Protein AF-A0A536X376-F1 (afdb_monomer_lite)

pLDDT: mean 78.41, std 15.97, range [45.97, 96.56]

Structure (mmCIF, N/CA/C/O backbone):
data_AF-A0A536X376-F1
#
_entry.id   AF-A0A536X376-F1
#
loop_
_atom_site.group_PDB
_atom_site.id
_atom_site.type_symbol
_atom_site.label_atom_id
_atom_site.label_alt_id
_atom_site.label_comp_id
_atom_site.label_asym_id
_atom_site.label_entity_id
_atom_site.label_seq_id
_atom_site.pdbx_PDB_ins_code
_atom_site.Cartn_x
_atom_site.Cartn_y
_atom_site.Cartn_z
_atom_site.occupancy
_atom_site.B_iso_or_equiv
_atom_site.auth_seq_id
_atom_site.auth_comp_id
_atom_site.auth_asym_id
_atom_site.auth_atom_id
_atom_site.pdbx_PDB_model_num
ATOM 1 N N . GLY A 1 1 ? 0.508 9.200 -6.298 1.00 55.28 1 GLY A N 1
ATOM 2 C CA . GLY A 1 1 ? -0.789 9.133 -5.595 1.00 55.28 1 GLY A CA 1
ATOM 3 C C . GLY A 1 1 ? -1.342 10.517 -5.338 1.00 55.28 1 GLY A C 1
ATOM 4 O O . GLY A 1 1 ? -2.213 10.957 -6.074 1.00 55.28 1 GLY A O 1
ATOM 5 N N . ARG A 1 2 ? -0.789 11.225 -4.344 1.00 52.31 2 ARG A N 1
ATOM 6 C CA . ARG A 1 2 ? -1.307 12.521 -3.870 1.00 52.31 2 ARG A CA 1
ATOM 7 C C . ARG A 1 2 ? -1.424 13.606 -4.952 1.00 52.31 2 ARG A C 1
ATOM 9 O O . ARG A 1 2 ? -2.444 14.275 -5.003 1.00 52.31 2 ARG A O 1
ATOM 16 N N . GLU A 1 3 ? -0.439 13.733 -5.840 1.00 50.81 3 GLU A N 1
ATOM 17 C CA . GLU A 1 3 ? -0.471 14.698 -6.960 1.00 50.81 3 GLU A CA 1
ATOM 18 C C . GLU A 1 3 ? -1.481 14.331 -8.064 1.00 50.81 3 GLU A C 1
ATOM 20 O O . GLU A 1 3 ? -1.874 15.186 -8.846 1.00 50.81 3 GLU A O 1
ATOM 25 N N . LEU A 1 4 ? -1.942 13.076 -8.098 1.00 56.03 4 LEU A N 1
ATOM 26 C CA . LEU A 1 4 ? -2.930 12.559 -9.052 1.00 56.03 4 LEU A CA 1
ATOM 27 C C . LEU A 1 4 ? -4.352 12.493 -8.468 1.00 56.03 4 LEU A C 1
ATOM 29 O O . LEU A 1 4 ? -5.245 11.945 -9.104 1.00 56.03 4 LEU A O 1
ATOM 33 N N . GLY A 1 5 ? -4.566 13.001 -7.249 1.00 60.47 5 GLY A N 1
ATOM 34 C CA . GLY A 1 5 ? -5.872 12.971 -6.578 1.00 60.47 5 GLY A CA 1
ATOM 35 C C . GLY A 1 5 ? -6.225 11.645 -5.893 1.00 60.47 5 GLY A C 1
ATOM 36 O O . GLY A 1 5 ? -7.316 11.526 -5.348 1.00 60.47 5 GLY A O 1
ATOM 37 N N . PHE A 1 6 ? -5.312 10.669 -5.854 1.00 64.19 6 PHE A N 1
ATOM 38 C CA . PHE A 1 6 ? -5.525 9.394 -5.160 1.00 64.19 6 PHE A CA 1
ATOM 39 C C . PHE A 1 6 ? -4.777 9.392 -3.819 1.00 64.19 6 PHE A C 1
ATOM 41 O O . PHE A 1 6 ? -3.555 9.173 -3.808 1.00 64.19 6 PHE A O 1
ATOM 48 N N . PRO A 1 7 ? -5.451 9.654 -2.679 1.00 72.62 7 PRO A N 1
ATOM 49 C CA . PRO A 1 7 ? -4.811 9.593 -1.371 1.00 72.62 7 PRO A CA 1
ATOM 50 C C . PRO A 1 7 ? -4.308 8.169 -1.108 1.00 72.62 7 PRO A C 1
ATOM 52 O O . PRO A 1 7 ? -5.053 7.198 -1.253 1.00 72.62 7 PRO A O 1
ATOM 55 N N . THR A 1 8 ? -3.030 8.040 -0.745 1.00 78.69 8 THR A N 1
ATOM 56 C CA . THR A 1 8 ? -2.409 6.751 -0.420 1.00 78.69 8 THR A CA 1
ATOM 57 C C . THR A 1 8 ? -1.779 6.763 0.966 1.00 78.69 8 THR A C 1
ATOM 59 O O . THR A 1 8 ? -1.072 7.698 1.347 1.00 78.69 8 THR A O 1
ATOM 62 N N . ALA A 1 9 ? -1.996 5.688 1.720 1.00 85.75 9 ALA A N 1
ATOM 63 C CA . ALA A 1 9 ? -1.269 5.402 2.945 1.00 85.75 9 ALA A CA 1
ATOM 64 C C . ALA A 1 9 ? 0.065 4.727 2.598 1.00 85.75 9 ALA A C 1
ATOM 66 O O . ALA A 1 9 ? 0.090 3.657 1.990 1.00 85.75 9 ALA A O 1
ATOM 67 N N . ASN A 1 10 ? 1.173 5.347 3.002 1.00 86.88 10 ASN A N 1
ATOM 68 C CA . ASN A 1 10 ? 2.514 4.782 2.867 1.00 86.88 10 ASN A CA 1
ATOM 69 C C . ASN A 1 10 ? 2.854 3.996 4.133 1.00 86.88 10 ASN A C 1
ATOM 71 O O . ASN A 1 10 ? 3.082 4.579 5.193 1.00 86.88 10 ASN A O 1
ATOM 75 N N . ILE A 1 11 ? 2.881 2.673 4.033 1.00 86.25 11 ILE A N 1
ATOM 76 C CA . ILE A 1 11 ? 3.099 1.781 5.168 1.00 86.25 11 ILE A CA 1
ATOM 77 C C . ILE A 1 11 ? 4.517 1.223 5.073 1.00 86.25 11 ILE A C 1
ATOM 79 O O . ILE A 1 11 ? 4.860 0.490 4.143 1.00 86.25 11 ILE A O 1
ATOM 83 N N . ALA A 1 12 ? 5.353 1.571 6.051 1.00 84.31 12 ALA A N 1
ATOM 84 C CA . ALA A 1 12 ? 6.686 0.999 6.177 1.00 84.31 12 ALA A CA 1
ATOM 85 C C . ALA A 1 12 ? 6.581 -0.473 6.592 1.00 84.31 12 ALA A C 1
ATOM 87 O O . ALA A 1 12 ? 5.981 -0.801 7.618 1.00 84.31 12 ALA A O 1
ATOM 88 N N . LEU A 1 13 ? 7.190 -1.364 5.812 1.00 80.00 13 LEU A N 1
ATOM 89 C CA . LEU A 1 13 ? 7.227 -2.784 6.137 1.00 80.00 13 LEU A CA 1
ATOM 90 C C . LEU A 1 13 ? 8.462 -3.096 6.992 1.00 80.00 13 LEU A C 1
ATOM 92 O O . LEU A 1 13 ? 9.564 -2.615 6.726 1.00 80.00 13 LEU A O 1
ATOM 96 N N . ALA A 1 14 ? 8.272 -3.919 8.028 1.00 77.94 14 ALA A N 1
ATOM 97 C CA . ALA A 1 14 ? 9.350 -4.333 8.931 1.00 77.94 14 ALA A CA 1
ATOM 98 C C . ALA A 1 14 ? 10.412 -5.194 8.225 1.00 77.94 14 ALA A C 1
ATOM 100 O O . ALA A 1 14 ? 11.588 -5.145 8.571 1.00 77.94 14 ALA A O 1
ATOM 101 N N . GLN A 1 15 ? 9.993 -5.953 7.212 1.00 75.06 15 GLN A N 1
ATOM 102 C CA . GLN A 1 15 ? 10.841 -6.826 6.409 1.00 75.06 15 GLN A CA 1
ATOM 103 C C . GLN A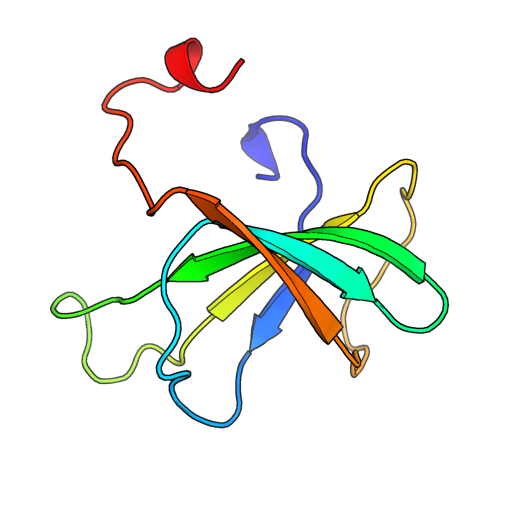 1 15 ? 10.497 -6.682 4.928 1.00 75.06 15 GLN A C 1
ATOM 105 O O . GLN A 1 15 ? 9.388 -6.278 4.572 1.00 75.06 15 GLN A O 1
ATOM 110 N N . ARG A 1 16 ? 11.448 -7.027 4.054 1.00 73.75 16 ARG A N 1
ATOM 111 C CA . ARG A 1 16 ? 11.207 -7.046 2.606 1.00 73.75 16 ARG A CA 1
ATOM 112 C C . ARG A 1 16 ? 10.203 -8.149 2.274 1.00 73.75 16 ARG A C 1
ATOM 114 O O . ARG A 1 16 ? 10.486 -9.309 2.572 1.00 73.75 16 ARG A O 1
ATOM 121 N N . PRO A 1 17 ? 9.044 -7.818 1.682 1.00 75.69 17 PRO A N 1
ATOM 122 C CA . PRO A 1 17 ? 8.108 -8.842 1.263 1.00 75.69 17 PRO A CA 1
ATOM 123 C C . PRO A 1 17 ? 8.705 -9.619 0.076 1.00 75.69 17 PRO A C 1
ATOM 125 O O . PRO A 1 17 ? 9.381 -9.029 -0.770 1.00 75.69 17 PRO A O 1
ATOM 128 N N . PRO A 1 18 ? 8.433 -10.930 -0.040 1.00 77.44 18 PRO A N 1
ATOM 129 C CA . PRO 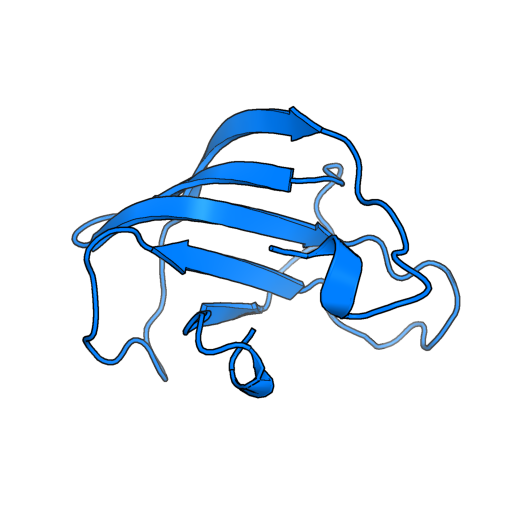A 1 18 ? 8.751 -11.693 -1.247 1.00 77.44 18 PRO A CA 1
ATOM 130 C C . PRO A 1 18 ? 7.818 -11.342 -2.424 1.00 77.44 18 PRO A C 1
ATOM 132 O O . PRO A 1 18 ? 7.971 -11.882 -3.517 1.00 77.44 18 PRO A O 1
ATOM 135 N N . LEU A 1 19 ? 6.845 -10.454 -2.195 1.00 80.44 19 LEU A N 1
ATOM 136 C CA . LEU A 1 19 ? 5.825 -10.024 -3.143 1.00 80.44 19 LEU A CA 1
ATOM 137 C C . LEU A 1 19 ? 6.258 -8.748 -3.872 1.00 80.44 19 LEU A C 1
ATOM 139 O O . LEU A 1 19 ? 6.858 -7.856 -3.277 1.00 80.44 19 LEU A O 1
ATOM 143 N N . ALA A 1 20 ? 5.895 -8.662 -5.149 1.00 87.12 20 ALA A N 1
ATOM 144 C CA . ALA A 1 20 ? 5.954 -7.451 -5.960 1.00 87.12 20 ALA A CA 1
ATOM 145 C C . ALA A 1 20 ? 4.682 -7.360 -6.819 1.00 87.12 20 ALA A C 1
ATOM 147 O O . ALA A 1 20 ? 4.080 -8.400 -7.132 1.00 87.12 20 ALA A O 1
ATOM 148 N N . GLY A 1 21 ? 4.260 -6.147 -7.175 1.00 90.19 21 GLY A N 1
ATOM 149 C CA . GLY A 1 21 ? 3.103 -5.913 -8.044 1.00 90.19 21 GLY A CA 1
ATOM 150 C C . GLY A 1 21 ? 1.981 -5.095 -7.408 1.00 90.19 21 GLY A C 1
ATOM 151 O O . GLY A 1 21 ? 2.114 -4.544 -6.317 1.00 90.19 21 GLY A O 1
ATOM 152 N N . ILE A 1 22 ? 0.850 -5.062 -8.109 1.00 92.44 22 ILE A N 1
ATOM 153 C CA . ILE A 1 22 ? -0.388 -4.410 -7.682 1.00 92.44 22 ILE A CA 1
ATOM 154 C C . ILE A 1 22 ? -1.368 -5.471 -7.183 1.00 92.44 22 ILE A C 1
ATOM 156 O O . ILE A 1 22 ? -1.598 -6.475 -7.862 1.00 92.44 22 ILE A O 1
ATOM 160 N N . TYR A 1 23 ? -1.970 -5.244 -6.017 1.00 94.75 23 TYR A N 1
ATOM 161 C CA . TYR A 1 23 ? -2.867 -6.191 -5.354 1.00 94.75 23 TYR A CA 1
ATOM 162 C C . TYR A 1 23 ? -4.164 -5.523 -4.910 1.00 94.75 23 TYR A C 1
ATOM 164 O O . TYR A 1 23 ? -4.158 -4.371 -4.494 1.00 94.75 23 TYR A O 1
ATOM 172 N N . VAL A 1 24 ? -5.259 -6.281 -4.916 1.00 96.31 24 VAL A N 1
ATOM 173 C CA . VAL A 1 24 ? -6.423 -5.988 -4.075 1.00 96.31 24 VAL A CA 1
ATOM 174 C C . VAL A 1 24 ? -6.059 -6.339 -2.639 1.00 96.31 24 VAL A C 1
ATOM 176 O O . VAL A 1 24 ? -5.555 -7.438 -2.372 1.00 96.31 24 VAL A O 1
ATOM 179 N N . VAL A 1 25 ? -6.334 -5.419 -1.724 1.00 96.19 25 VAL A N 1
ATOM 180 C CA . VAL A 1 25 ? -6.084 -5.583 -0.294 1.00 96.19 25 VAL A CA 1
ATOM 181 C C . VAL A 1 25 ? -7.322 -5.250 0.527 1.00 96.19 25 VAL A C 1
ATOM 183 O O . VAL A 1 25 ? -8.222 -4.543 0.076 1.00 96.19 25 VAL A O 1
ATOM 186 N N . GLU A 1 26 ? -7.342 -5.745 1.756 1.00 96.56 26 GLU A N 1
ATOM 187 C CA . GLU A 1 26 ? -8.268 -5.314 2.796 1.00 96.56 26 GLU A CA 1
ATOM 188 C C . GLU A 1 26 ? -7.474 -4.754 3.975 1.00 96.56 26 GLU A C 1
ATOM 190 O O . GLU A 1 26 ? -6.538 -5.393 4.466 1.00 96.56 26 GLU A O 1
ATOM 195 N N . VAL A 1 27 ? -7.837 -3.557 4.422 1.00 95.19 27 VAL A N 1
ATOM 196 C CA . VAL A 1 27 ? -7.277 -2.911 5.604 1.00 95.19 27 VAL A CA 1
ATOM 197 C C . VAL A 1 27 ? -8.284 -3.043 6.738 1.00 95.19 27 VAL A C 1
ATOM 199 O O . VAL A 1 27 ? -9.445 -2.649 6.624 1.00 95.19 27 VAL A O 1
ATOM 202 N N . GLU A 1 28 ? -7.835 -3.619 7.847 1.00 94.75 28 GLU A N 1
ATOM 203 C CA . GLU A 1 28 ? -8.688 -3.875 9.005 1.00 94.75 28 GLU A CA 1
ATOM 204 C C . GLU A 1 28 ? -9.329 -2.582 9.529 1.00 94.75 28 GLU A C 1
ATOM 206 O O . GLU A 1 28 ? -8.622 -1.614 9.796 1.00 94.75 28 GLU A O 1
ATOM 211 N N . ASN A 1 29 ? -10.657 -2.586 9.687 1.00 92.19 29 ASN A N 1
ATOM 212 C CA . ASN A 1 29 ? -11.501 -1.445 10.084 1.00 92.19 29 ASN A CA 1
ATOM 213 C C . ASN A 1 29 ? -11.631 -0.298 9.065 1.00 92.19 29 ASN A C 1
ATOM 215 O O . ASN A 1 29 ? -12.318 0.674 9.363 1.00 92.19 29 ASN A O 1
ATOM 219 N N . PHE A 1 30 ? -11.01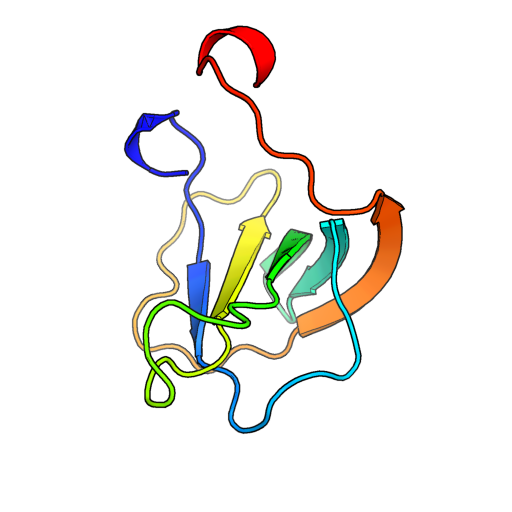8 -0.401 7.882 1.00 91.75 30 PHE A N 1
ATOM 220 C CA . PHE A 1 30 ? -11.092 0.643 6.847 1.00 91.75 30 PHE A CA 1
ATOM 221 C C . PHE A 1 30 ? -11.609 0.138 5.492 1.00 91.75 30 PHE A C 1
ATOM 223 O O . PHE A 1 30 ? -11.964 0.940 4.639 1.00 91.75 30 PHE A O 1
ATOM 230 N N . GLY A 1 31 ? -11.689 -1.180 5.288 1.00 93.75 31 GLY A N 1
ATOM 231 C CA . GLY A 1 31 ? -12.302 -1.771 4.100 1.00 93.75 31 GLY A CA 1
ATOM 232 C C . GLY A 1 31 ? -11.302 -2.129 3.003 1.00 93.75 31 GLY A C 1
ATOM 233 O O . GLY A 1 31 ? -10.153 -2.484 3.274 1.00 93.75 31 GLY A O 1
ATOM 234 N N . ARG A 1 32 ? -11.766 -2.127 1.751 1.00 95.88 32 ARG A N 1
ATOM 235 C CA . ARG A 1 32 ? -11.001 -2.619 0.596 1.00 95.88 32 ARG A CA 1
ATOM 236 C C . ARG A 1 32 ? -10.247 -1.504 -0.111 1.00 95.88 32 ARG A C 1
ATOM 238 O O . ARG A 1 32 ? -10.645 -0.346 -0.097 1.00 95.88 32 ARG A O 1
ATOM 245 N N . GLY A 1 33 ? -9.166 -1.894 -0.769 1.00 94.31 33 GLY A N 1
ATOM 246 C CA . GLY A 1 33 ? -8.357 -0.989 -1.562 1.00 94.31 33 GLY A CA 1
ATOM 247 C C . GLY A 1 33 ? -7.448 -1.711 -2.542 1.00 94.31 33 GLY A C 1
ATOM 248 O O . GLY A 1 33 ? -7.485 -2.938 -2.687 1.00 94.31 33 GLY A O 1
ATOM 249 N N . VAL A 1 34 ? -6.586 -0.932 -3.180 1.00 94.81 34 VAL A N 1
ATOM 250 C CA . VAL A 1 34 ? -5.466 -1.424 -3.981 1.00 94.81 34 VAL A CA 1
ATOM 251 C C . VAL A 1 34 ? -4.155 -1.055 -3.323 1.00 94.81 34 VAL A C 1
ATOM 253 O O . VAL A 1 34 ? -3.999 0.045 -2.800 1.00 94.81 34 VAL A O 1
ATOM 256 N N . ALA A 1 35 ? -3.204 -1.981 -3.356 1.00 92.94 35 ALA A N 1
ATOM 257 C CA . ALA A 1 35 ? -1.866 -1.746 -2.860 1.00 92.94 35 ALA A CA 1
ATOM 258 C C . ALA A 1 35 ? -0.813 -1.972 -3.937 1.00 92.94 35 ALA A C 1
ATOM 260 O O . ALA A 1 35 ? -0.849 -2.986 -4.639 1.00 92.94 35 ALA A O 1
ATOM 261 N N . SER A 1 36 ? 0.148 -1.057 -4.012 1.00 90.88 36 SER A N 1
ATOM 262 C CA . SER A 1 36 ? 1.409 -1.283 -4.706 1.00 90.88 36 SER A CA 1
ATOM 263 C C . SER A 1 36 ? 2.449 -1.778 -3.712 1.00 90.88 36 SER A C 1
ATOM 265 O O . SER A 1 36 ? 2.692 -1.139 -2.684 1.00 90.88 36 SER A O 1
ATOM 267 N N . VAL A 1 37 ? 3.065 -2.919 -4.013 1.00 88.25 37 VAL A N 1
ATOM 268 C CA . VAL A 1 37 ? 4.218 -3.433 -3.274 1.00 88.25 37 VAL A CA 1
ATOM 269 C C . VAL A 1 37 ? 5.421 -3.470 -4.207 1.00 88.25 37 VAL A C 1
ATOM 271 O O . VAL A 1 37 ? 5.491 -4.281 -5.132 1.00 88.25 37 VAL A O 1
ATOM 274 N N . GLY A 1 38 ? 6.358 -2.559 -3.955 1.00 74.62 38 GLY A N 1
ATOM 275 C CA . GLY A 1 38 ? 7.506 -2.345 -4.824 1.00 74.62 38 GLY A CA 1
ATOM 276 C C . GLY A 1 38 ? 8.748 -3.134 -4.429 1.00 74.62 38 GLY A C 1
ATOM 277 O O . GLY A 1 38 ? 9.107 -3.223 -3.251 1.00 74.62 38 GLY A O 1
ATOM 278 N N . ARG A 1 39 ? 9.489 -3.620 -5.434 1.00 62.03 39 ARG A N 1
ATOM 279 C CA . ARG A 1 39 ? 10.933 -3.883 -5.298 1.00 62.03 39 ARG A CA 1
ATOM 280 C C . ARG A 1 39 ? 11.671 -2.602 -5.692 1.00 62.03 39 ARG A C 1
ATOM 282 O O . ARG A 1 39 ? 11.526 -2.149 -6.818 1.00 62.03 39 ARG A O 1
ATOM 289 N N . ARG A 1 40 ? 12.511 -2.037 -4.815 1.00 55.47 40 ARG A N 1
ATOM 290 C CA . ARG A 1 40 ? 13.574 -1.095 -5.228 1.00 55.47 40 ARG A CA 1
ATOM 291 C C . ARG A 1 40 ? 14.898 -1.863 -5.272 1.00 55.47 40 ARG A C 1
ATOM 293 O O . ARG A 1 40 ? 15.527 -1.990 -4.223 1.00 55.47 40 ARG A O 1
ATOM 300 N N . PRO A 1 41 ? 15.330 -2.414 -6.423 1.00 48.25 41 PRO A N 1
ATOM 301 C CA . PRO A 1 41 ? 16.522 -3.256 -6.456 1.00 48.25 41 PRO A CA 1
ATOM 302 C C . PRO A 1 41 ? 17.828 -2.457 -6.357 1.00 48.25 41 PRO A C 1
ATOM 304 O O . PRO A 1 41 ? 18.814 -3.012 -5.893 1.00 48.25 41 PRO A O 1
ATOM 307 N N . THR A 1 42 ? 17.859 -1.175 -6.754 1.00 45.97 42 THR A N 1
ATOM 308 C CA . THR A 1 42 ? 19.154 -0.524 -7.054 1.00 45.97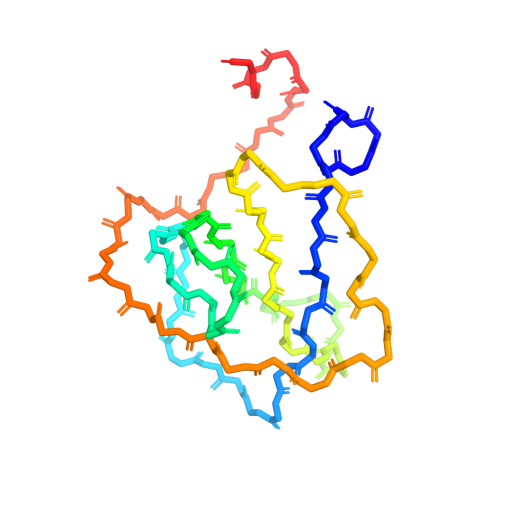 42 THR A CA 1
ATOM 309 C C . THR A 1 42 ? 19.306 0.960 -6.710 1.00 45.97 42 THR A C 1
ATOM 311 O O . THR A 1 42 ? 20.364 1.509 -6.982 1.00 45.97 42 THR A O 1
ATOM 314 N N . VAL A 1 43 ? 18.333 1.637 -6.084 1.00 47.38 43 VAL A N 1
ATOM 315 C CA . VAL A 1 43 ? 18.457 3.105 -5.878 1.00 47.38 43 VAL A CA 1
ATOM 316 C C . VAL A 1 43 ? 18.984 3.497 -4.492 1.00 47.38 43 VAL A C 1
ATOM 318 O O . VAL A 1 43 ? 19.573 4.558 -4.342 1.00 47.38 43 VAL A O 1
ATOM 321 N N . ASN A 1 44 ? 18.842 2.653 -3.469 1.00 47.19 44 ASN A N 1
ATOM 322 C CA . ASN A 1 44 ? 19.530 2.833 -2.187 1.00 47.19 44 ASN A CA 1
ATOM 323 C C . ASN A 1 44 ? 19.354 1.549 -1.354 1.00 47.19 44 ASN A C 1
ATOM 325 O O . ASN A 1 44 ? 18.204 1.187 -1.086 1.00 47.19 44 ASN A O 1
ATOM 329 N N . PRO A 1 45 ? 20.414 0.839 -0.924 1.00 51.12 45 PRO A N 1
ATOM 330 C CA . PRO A 1 45 ? 20.273 -0.377 -0.111 1.00 51.12 45 PRO A CA 1
ATOM 331 C C . PRO A 1 45 ? 19.524 -0.146 1.218 1.00 51.12 45 PRO A C 1
ATOM 333 O O . PRO A 1 45 ? 18.998 -1.100 1.793 1.00 51.12 45 PRO A O 1
ATOM 336 N N . VAL A 1 46 ? 19.408 1.114 1.657 1.00 50.69 46 VAL A N 1
ATOM 337 C CA . VAL A 1 46 ? 18.773 1.540 2.916 1.00 50.69 46 VAL A CA 1
ATOM 338 C C . VAL A 1 46 ? 17.262 1.810 2.783 1.00 50.69 46 VAL A C 1
ATOM 340 O O . VAL A 1 46 ? 16.570 1.940 3.792 1.00 50.69 46 VAL A O 1
ATOM 343 N N . ALA A 1 47 ? 16.703 1.878 1.566 1.00 59.00 47 ALA A N 1
ATOM 344 C CA . ALA A 1 47 ? 15.282 2.184 1.398 1.00 59.00 47 ALA A CA 1
ATOM 345 C C . ALA A 1 47 ? 14.423 1.023 1.927 1.00 59.00 47 ALA A C 1
ATOM 347 O O . ALA A 1 47 ? 14.388 -0.067 1.347 1.00 59.00 47 ALA A O 1
ATOM 348 N N . LYS A 1 48 ? 13.743 1.253 3.057 1.00 62.28 48 LYS A N 1
ATOM 349 C CA . LYS A 1 48 ? 12.797 0.288 3.614 1.00 62.28 48 LYS A CA 1
ATOM 350 C C . LYS A 1 48 ? 11.720 -0.026 2.564 1.00 62.28 48 LYS A C 1
ATOM 352 O O . LYS A 1 48 ? 11.264 0.887 1.874 1.00 62.28 48 LYS A O 1
ATOM 357 N N . PRO A 1 49 ? 11.316 -1.295 2.431 1.00 68.62 49 PRO A N 1
ATOM 358 C CA . PRO A 1 49 ? 10.177 -1.674 1.602 1.00 68.62 49 PRO A CA 1
ATOM 359 C C . PRO A 1 49 ? 8.934 -0.867 2.008 1.00 68.62 49 PRO A C 1
ATOM 361 O O . PRO A 1 49 ? 8.600 -0.779 3.192 1.00 68.62 49 PRO A O 1
ATOM 364 N N . LEU A 1 50 ? 8.274 -0.269 1.016 1.00 78.81 50 LEU A N 1
ATOM 365 C CA . LEU A 1 50 ? 7.071 0.543 1.182 1.00 78.81 50 LEU A CA 1
ATOM 366 C C . LEU A 1 50 ? 5.887 -0.180 0.546 1.00 78.81 50 LEU A C 1
ATOM 368 O O . LEU A 1 50 ? 5.989 -0.697 -0.568 1.00 78.81 50 LEU A O 1
ATOM 372 N N . LEU A 1 51 ? 4.782 -0.209 1.281 1.00 88.25 51 LEU A N 1
ATOM 373 C CA . LEU A 1 51 ? 3.477 -0.619 0.794 1.00 88.25 51 LEU A CA 1
ATOM 374 C C . LEU A 1 51 ? 2.623 0.638 0.645 1.00 88.25 51 LEU A C 1
ATOM 376 O O . LEU A 1 51 ? 2.325 1.297 1.640 1.00 88.25 51 LEU A O 1
ATOM 380 N N . GLU A 1 52 ? 2.244 0.972 -0.582 1.00 89.94 52 GLU A N 1
ATOM 381 C CA . GLU A 1 52 ? 1.358 2.104 -0.854 1.00 89.94 52 GLU A CA 1
ATOM 382 C C . GLU A 1 52 ? -0.066 1.589 -1.008 1.00 89.94 52 GLU A C 1
ATOM 384 O O . GLU A 1 52 ? -0.321 0.817 -1.925 1.00 89.94 52 GLU A O 1
ATOM 389 N N . VAL A 1 53 ? -0.984 1.993 -0.128 1.00 91.94 53 VAL A N 1
ATOM 390 C CA . VAL A 1 53 ? -2.386 1.546 -0.152 1.00 91.94 53 VAL A CA 1
ATOM 391 C C . VAL A 1 53 ? -3.308 2.707 -0.490 1.00 91.94 53 VAL A C 1
ATOM 393 O O . VAL A 1 53 ? -3.286 3.725 0.195 1.00 91.94 53 VAL A O 1
ATOM 396 N N . HIS A 1 54 ? -4.154 2.534 -1.498 1.00 91.62 54 HIS A N 1
ATOM 397 C CA . HIS A 1 54 ? -5.296 3.394 -1.785 1.00 91.62 54 HIS A CA 1
ATOM 398 C C . HIS A 1 54 ? -6.579 2.670 -1.369 1.00 91.62 54 HIS A C 1
ATOM 400 O O . HIS A 1 54 ? -6.861 1.589 -1.886 1.00 91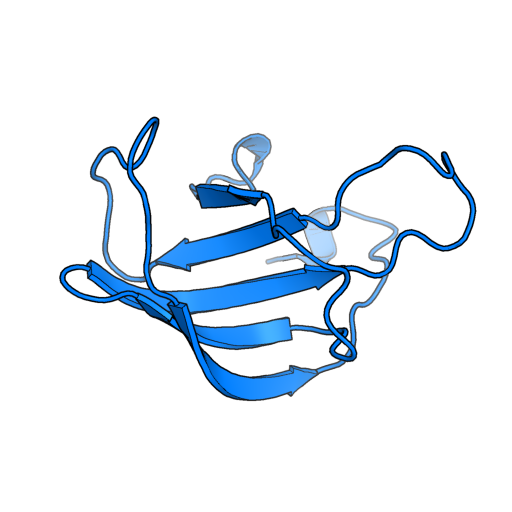.62 54 HIS A O 1
ATOM 406 N N . LEU A 1 55 ? -7.328 3.234 -0.423 1.00 92.25 55 LEU A N 1
ATOM 407 C CA . LEU A 1 55 ? -8.625 2.707 0.004 1.00 92.25 55 LEU A CA 1
ATOM 408 C C . LEU A 1 55 ? -9.736 3.245 -0.895 1.00 92.25 55 LEU A C 1
ATOM 410 O O . LEU A 1 55 ? -9.696 4.406 -1.292 1.00 92.25 55 LEU A O 1
ATOM 414 N N . PHE A 1 56 ? -10.720 2.403 -1.192 1.00 89.81 56 PHE A N 1
ATOM 415 C CA . PHE A 1 56 ? -11.917 2.823 -1.913 1.00 89.81 56 PHE A CA 1
ATOM 416 C C . PHE A 1 56 ? -12.875 3.543 -0.967 1.00 89.81 56 PHE A C 1
ATOM 418 O O . PHE A 1 56 ? -13.004 3.138 0.187 1.00 89.81 56 PHE A O 1
ATOM 425 N N . ASP A 1 57 ? -13.533 4.592 -1.466 1.00 86.69 57 ASP A N 1
ATOM 426 C CA . ASP A 1 57 ? -14.581 5.340 -0.758 1.00 86.69 57 ASP A CA 1
ATOM 427 C C . ASP A 1 57 ? -14.178 5.815 0.657 1.00 86.69 57 ASP A C 1
ATOM 429 O O . ASP A 1 57 ? -15.011 5.916 1.556 1.00 86.69 57 ASP A O 1
ATOM 433 N N . TRP A 1 58 ? -12.883 6.097 0.865 1.00 85.69 58 TRP A N 1
ATOM 434 C CA . TRP A 1 58 ? -12.321 6.539 2.144 1.00 85.69 58 TRP A CA 1
ATOM 435 C C . TRP A 1 58 ? -11.484 7.811 1.988 1.00 85.69 58 TRP A C 1
ATOM 437 O O . TRP A 1 58 ? -10.549 7.858 1.187 1.00 85.69 58 TRP A O 1
ATOM 447 N N . ASP A 1 59 ? -11.771 8.815 2.813 1.00 82.94 59 ASP A N 1
ATOM 448 C CA . ASP A 1 59 ? -11.154 10.147 2.778 1.00 82.94 59 ASP A CA 1
ATOM 449 C C . ASP A 1 59 ? -10.563 10.601 4.132 1.00 82.94 59 ASP A C 1
ATOM 451 O O . ASP A 1 59 ? -10.047 11.712 4.253 1.00 82.94 59 ASP A O 1
ATOM 455 N N . GLY A 1 60 ? -10.581 9.732 5.149 1.00 83.81 60 GLY A N 1
ATOM 456 C CA . GLY A 1 60 ? -10.059 10.023 6.486 1.00 83.81 60 GLY A CA 1
ATOM 457 C C . GLY A 1 60 ? -8.536 9.882 6.643 1.00 83.81 60 GLY A C 1
ATOM 458 O O . GLY A 1 60 ? -7.824 9.364 5.780 1.00 83.81 60 GLY A O 1
ATOM 459 N N . GLU A 1 61 ? -8.017 10.281 7.810 1.00 82.81 61 GLU A N 1
ATOM 460 C CA . GLU A 1 61 ? -6.576 10.294 8.101 1.00 82.81 61 GLU A CA 1
ATOM 461 C C . GLU A 1 61 ? -6.046 8.992 8.738 1.00 82.81 61 GLU A C 1
ATOM 463 O O . GLU A 1 61 ? -6.553 8.497 9.750 1.00 82.81 61 GLU A O 1
ATOM 468 N N . LEU A 1 62 ? -4.956 8.464 8.165 1.00 86.00 62 LEU A N 1
ATOM 469 C CA . LEU A 1 62 ? -4.282 7.233 8.609 1.00 86.00 62 LEU A CA 1
ATOM 470 C C . LEU A 1 62 ? -2.854 7.459 9.133 1.00 86.00 62 LEU A C 1
ATOM 472 O O . LEU A 1 62 ? -2.190 6.501 9.538 1.00 86.00 62 LEU A O 1
ATOM 476 N N . TYR A 1 63 ? -2.366 8.704 9.137 1.00 82.88 63 TYR A N 1
ATOM 477 C CA . TYR A 1 63 ? -1.013 9.023 9.591 1.00 82.88 63 TYR A CA 1
ATOM 478 C C . TYR A 1 63 ? -0.795 8.628 11.058 1.00 82.88 63 TYR A C 1
ATOM 480 O O . TYR A 1 63 ? -1.672 8.763 11.907 1.00 82.88 63 TYR A O 1
ATOM 488 N N . GLY A 1 64 ? 0.388 8.077 11.344 1.00 85.38 64 GLY A N 1
ATOM 489 C CA . GLY A 1 64 ? 0.766 7.612 12.682 1.00 85.38 64 GLY A CA 1
ATOM 490 C C . GLY A 1 64 ? 0.077 6.322 13.149 1.00 85.38 64 GLY A C 1
ATOM 491 O O . GLY A 1 64 ? 0.419 5.811 14.214 1.00 85.3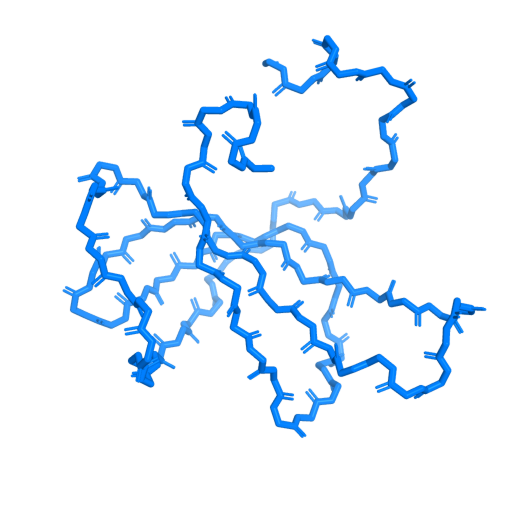8 64 GLY A O 1
ATOM 492 N N . ARG A 1 65 ? -0.856 5.752 12.373 1.00 87.06 65 ARG A N 1
ATOM 493 C CA . ARG A 1 65 ? -1.569 4.525 12.755 1.00 87.06 65 ARG A CA 1
ATOM 494 C C . ARG A 1 65 ? -0.813 3.269 12.327 1.00 87.06 65 ARG A C 1
ATOM 496 O O . ARG A 1 65 ? -0.264 3.185 11.230 1.00 87.06 65 ARG A O 1
ATOM 503 N N . ARG A 1 66 ? -0.848 2.240 13.179 1.00 89.31 66 ARG A N 1
ATOM 504 C CA . ARG A 1 66 ? -0.425 0.883 12.812 1.00 89.31 66 ARG A CA 1
ATOM 505 C C . ARG A 1 66 ? -1.581 0.180 12.109 1.00 89.31 66 ARG A C 1
ATOM 507 O O . ARG A 1 66 ? -2.632 -0.017 12.708 1.00 89.31 66 ARG A O 1
ATOM 514 N N . LEU A 1 67 ? -1.370 -0.211 10.856 1.00 90.81 67 LEU A N 1
ATOM 515 C CA . LEU A 1 67 ? -2.395 -0.841 10.025 1.00 90.81 67 LEU A CA 1
ATOM 516 C C . LEU A 1 67 ? -2.122 -2.335 9.851 1.00 90.81 67 LEU A C 1
ATOM 518 O O . LEU A 1 67 ? -0.973 -2.760 9.709 1.00 90.81 67 LEU A O 1
ATOM 522 N N . ARG A 1 68 ? -3.194 -3.131 9.829 1.00 93.19 68 ARG A N 1
ATOM 523 C CA . ARG A 1 68 ? -3.159 -4.530 9.400 1.00 93.19 68 ARG A CA 1
ATOM 524 C C . ARG A 1 68 ? -3.739 -4.611 7.994 1.00 93.19 68 ARG A C 1
ATOM 526 O O . ARG A 1 68 ? -4.906 -4.292 7.791 1.00 93.19 68 ARG A O 1
ATOM 533 N N . VAL A 1 69 ? -2.912 -5.041 7.046 1.00 93.31 69 VAL A N 1
ATOM 534 C CA . VAL A 1 69 ? -3.274 -5.150 5.629 1.00 93.31 69 VAL A CA 1
ATOM 535 C C . VAL A 1 69 ? -3.225 -6.613 5.216 1.00 93.31 69 VAL A C 1
ATOM 537 O O . VAL A 1 69 ? -2.207 -7.278 5.411 1.00 93.31 69 VAL A O 1
ATOM 540 N N . ARG A 1 70 ? -4.322 -7.121 4.654 1.00 94.88 70 ARG A N 1
ATOM 541 C CA . ARG A 1 70 ? -4.416 -8.474 4.099 1.00 94.88 70 ARG A CA 1
ATOM 542 C C . ARG A 1 70 ? -4.397 -8.392 2.579 1.00 94.88 70 ARG A C 1
ATOM 544 O O . ARG A 1 70 ? -5.192 -7.669 1.985 1.00 94.88 70 ARG A O 1
ATOM 551 N N . PHE A 1 71 ? -3.493 -9.137 1.954 1.00 93.69 71 PHE A N 1
ATOM 552 C CA . PHE A 1 71 ? -3.436 -9.275 0.501 1.00 93.69 71 PHE A CA 1
ATOM 553 C C . PHE A 1 71 ? -4.489 -10.284 0.054 1.00 93.69 71 PHE A C 1
ATOM 555 O O . PHE A 1 71 ? -4.493 -11.411 0.541 1.00 93.69 71 PHE A O 1
ATOM 562 N N . LEU A 1 72 ? -5.374 -9.882 -0.859 1.00 95.44 72 LEU A N 1
ATOM 563 C CA . LEU A 1 72 ? -6.461 -10.736 -1.342 1.00 95.44 72 LEU A CA 1
ATOM 564 C C . LEU A 1 72 ? -6.134 -11.350 -2.704 1.00 95.44 72 LEU A C 1
ATOM 566 O O . LEU A 1 72 ? -6.182 -12.564 -2.871 1.00 95.44 72 LEU A O 1
ATOM 570 N N . ARG A 1 73 ? -5.800 -10.515 -3.696 1.00 95.62 73 ARG A N 1
ATOM 571 C CA . ARG A 1 73 ? -5.573 -10.962 -5.079 1.00 95.62 73 ARG A CA 1
ATOM 572 C C . ARG A 1 73 ? -4.542 -10.091 -5.781 1.00 95.62 73 ARG A C 1
ATOM 574 O O . ARG A 1 73 ? -4.641 -8.872 -5.722 1.00 95.62 73 ARG A O 1
ATOM 581 N N . LYS A 1 74 ? -3.602 -10.701 -6.508 1.00 94.38 74 LYS A N 1
ATOM 582 C CA . LYS A 1 74 ? -2.711 -9.974 -7.424 1.00 94.38 74 LYS A CA 1
ATOM 583 C C . LYS A 1 74 ? -3.490 -9.534 -8.664 1.00 94.38 74 LYS A C 1
ATOM 585 O O . LYS A 1 74 ? -4.140 -10.360 -9.299 1.00 94.38 74 LYS A O 1
ATOM 590 N N . LEU A 1 75 ? -3.420 -8.250 -9.000 1.00 92.88 75 LEU A N 1
ATOM 591 C CA . LEU A 1 75 ? -4.013 -7.692 -10.215 1.00 92.88 75 LEU A CA 1
ATOM 592 C C . LEU A 1 75 ? -3.040 -7.777 -11.389 1.00 92.88 75 LEU A C 1
ATOM 594 O O . LEU A 1 75 ? -3.409 -8.261 -12.453 1.00 92.88 75 LEU A O 1
ATOM 598 N N . ARG A 1 76 ? -1.802 -7.314 -11.191 1.00 91.44 76 ARG A N 1
ATOM 599 C CA . ARG A 1 76 ? -0.751 -7.289 -12.218 1.00 91.44 76 ARG A CA 1
ATOM 600 C C . ARG A 1 76 ? 0.620 -7.035 -11.602 1.00 91.44 76 ARG A C 1
ATOM 602 O O . ARG A 1 76 ? 0.721 -6.695 -10.423 1.00 91.44 76 ARG A O 1
ATOM 609 N N . ASP A 1 77 ? 1.668 -7.185 -12.399 1.00 89.25 77 ASP A N 1
ATOM 610 C CA . ASP A 1 77 ? 2.989 -6.663 -12.054 1.00 89.25 77 ASP A CA 1
ATOM 611 C C . ASP A 1 77 ? 3.020 -5.125 -12.095 1.00 89.25 77 ASP A C 1
ATOM 613 O O . ASP A 1 77 ? 2.161 -4.470 -12.704 1.00 89.25 77 ASP A O 1
ATOM 617 N N . GLU A 1 78 ? 4.004 -4.542 -11.405 1.00 80.69 78 GLU A N 1
ATOM 618 C CA . GLU A 1 78 ? 4.290 -3.113 -11.519 1.00 80.69 78 GLU A CA 1
ATOM 619 C C . GLU A 1 78 ? 4.719 -2.805 -12.956 1.00 80.69 78 GLU A C 1
ATOM 621 O O . GLU A 1 78 ? 5.528 -3.520 -13.546 1.00 80.69 78 GLU A O 1
ATOM 626 N N . ALA A 1 79 ? 4.182 -1.727 -13.515 1.00 76.88 79 ALA A N 1
ATOM 627 C CA . ALA A 1 79 ? 4.573 -1.226 -14.823 1.00 76.88 79 ALA A CA 1
ATOM 628 C C . ALA A 1 79 ? 5.102 0.192 -14.641 1.00 76.88 79 ALA A C 1
ATOM 630 O O . ALA A 1 79 ? 4.523 0.976 -13.884 1.00 76.88 79 ALA A O 1
ATOM 631 N N . LYS A 1 80 ? 6.202 0.510 -15.325 1.00 68.06 80 LYS A N 1
ATOM 632 C CA . LYS A 1 80 ? 6.626 1.898 -15.485 1.00 68.06 80 LYS A CA 1
ATOM 633 C C . LYS A 1 80 ? 5.718 2.532 -16.526 1.00 68.06 80 LYS A C 1
ATOM 635 O O . LYS A 1 80 ? 5.531 1.970 -17.602 1.00 68.06 80 LYS A O 1
ATOM 640 N N . PHE A 1 81 ? 5.149 3.672 -16.179 1.00 64.81 81 PHE A N 1
ATOM 641 C CA . PHE A 1 81 ? 4.446 4.513 -17.128 1.00 64.81 81 PHE A CA 1
ATOM 642 C C . PHE A 1 81 ? 5.341 5.718 -17.367 1.00 64.81 81 PHE A C 1
ATOM 644 O O . PHE A 1 81 ? 5.686 6.422 -16.421 1.00 64.81 81 PHE A O 1
ATOM 651 N N . ASP A 1 82 ? 5.759 5.897 -18.617 1.00 57.97 82 ASP A N 1
ATOM 652 C CA . ASP A 1 82 ? 6.633 7.004 -19.018 1.00 57.97 82 ASP A CA 1
ATOM 653 C C . ASP A 1 82 ? 5.877 8.344 -19.070 1.00 57.97 82 ASP A C 1
ATOM 655 O O . ASP A 1 82 ? 6.491 9.395 -19.221 1.00 57.97 82 ASP A O 1
ATOM 659 N N . ASP A 1 83 ? 4.549 8.304 -18.912 1.00 56.22 83 ASP A N 1
ATOM 660 C CA . ASP A 1 83 ? 3.660 9.460 -18.939 1.00 56.22 83 ASP A CA 1
ATOM 661 C C . ASP A 1 83 ? 2.513 9.299 -17.923 1.00 56.22 83 ASP A C 1
ATOM 663 O O . ASP A 1 83 ? 1.925 8.218 -17.790 1.00 56.22 83 ASP A O 1
ATOM 667 N N . LEU A 1 84 ? 2.196 10.387 -17.216 1.00 55.84 84 LEU A N 1
ATOM 668 C CA . LEU A 1 84 ? 1.118 10.489 -16.229 1.00 55.84 84 LEU A CA 1
ATOM 669 C C . LEU A 1 84 ? -0.268 10.319 -16.871 1.00 55.84 84 LEU A C 1
ATOM 671 O O . LEU A 1 84 ? -1.179 9.831 -16.201 1.00 55.84 84 LEU A O 1
ATOM 675 N N . GLU A 1 85 ? -0.435 10.647 -18.159 1.00 57.12 85 GLU A N 1
ATOM 676 C CA . GLU A 1 85 ? -1.722 10.488 -18.857 1.00 57.12 85 GLU A CA 1
ATOM 677 C C . GLU A 1 85 ? -2.172 9.026 -18.984 1.00 57.12 85 GLU A C 1
ATOM 679 O O . GLU A 1 85 ? -3.371 8.748 -19.000 1.00 57.12 85 GLU A O 1
ATOM 684 N N . ARG A 1 86 ? -1.238 8.066 -18.994 1.00 54.94 86 ARG A N 1
ATOM 685 C CA . ARG A 1 86 ? -1.559 6.627 -19.059 1.00 54.94 86 ARG A CA 1
ATOM 686 C C . ARG A 1 86 ? -2.069 6.039 -17.739 1.00 54.94 86 ARG A C 1
ATOM 688 O O . ARG A 1 86 ? -2.343 4.841 -17.687 1.00 54.94 86 ARG A O 1
ATOM 695 N N . LEU A 1 87 ? -2.155 6.843 -16.677 1.00 55.25 87 LEU A N 1
ATOM 696 C CA . LEU A 1 87 ? -2.610 6.406 -15.355 1.00 55.25 87 LEU A CA 1
ATOM 697 C C . LEU A 1 87 ? -4.116 6.620 -15.102 1.00 55.25 87 LEU A C 1
ATOM 699 O O . LEU A 1 87 ? -4.570 6.287 -14.006 1.00 55.25 87 LEU A O 1
ATOM 703 N N . ARG A 1 88 ? -4.855 7.191 -16.065 1.00 47.03 88 ARG A N 1
ATOM 704 C CA . ARG A 1 88 ? -6.316 7.375 -16.005 1.00 47.03 88 ARG A CA 1
ATOM 705 C C . ARG A 1 88 ? -7.093 6.109 -16.350 1.00 47.03 88 ARG A C 1
ATOM 707 O O . ARG A 1 88 ? -6.648 5.363 -17.248 1.00 47.03 88 ARG A O 1
#

Foldseek 3Di:
DVVLVFDKDKDFDPDQDPDAAKFWKAKPPQGIWIWGWDDPPPDDPPDGTIIITGGPPDDDDDPPHDIDMGTDGGPGGDDDDPDPVVVD

Sequence (88 aa):
GRELGFPTANIALAQRPPLAGIYVVEVENFGRGVASVGRRPTVNPVAKPLLEVHLFDWDGELYGRRLRVRFLRKLRDEAKFDDLERLR

Radius of gyration: 13.17 Å; chains: 1; bounding box: 35×26×32 Å

Secondary structure (DSSP, 8-state):
-GGGT---EEEE-SS--S--EEEEEEETTTEEEEEEE----SS-TT---EEEEEETT--S--TT----EEEEEEEE-----SSGGGG-